Protein AF-A0A9D6EM06-F1 (afdb_monomer)

Secondary structure (D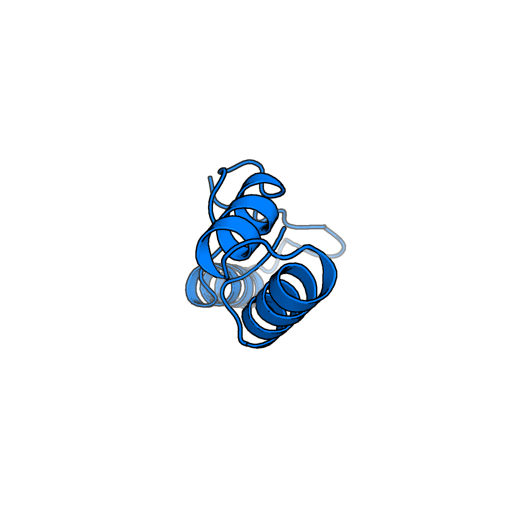SSP, 8-state):
--BSSHHHHHHHHHHHHHH---HHHHHHHHHTTSTTSSPBPHHHHHHHHHHHHT-SS--SPPPP----

Sequence (68 aa):
GYVATDLTWNGARKIAAKTGKSFDEAVQAMARINPGGRLIEPAEVAAAAVKLLWDEGTNGETVILDGS

pLDDT: mean 95.52, std 4.82, range [71.06, 98.69]

Radius of gyration: 14.65 Å; Cα contacts (8 Å, |Δi|>4): 67; chains: 1; bounding box: 30×19×42 Å

Structure (mmCIF, N/CA/C/O backbone):
data_AF-A0A9D6EM06-F1
#
_entry.id   AF-A0A9D6EM06-F1
#
loop_
_atom_site.group_PDB
_atom_site.id
_atom_site.type_symbol
_atom_site.label_atom_id
_atom_site.label_alt_id
_atom_site.label_comp_id
_atom_site.label_asym_id
_atom_site.label_entity_id
_atom_site.label_seq_id
_atom_site.pdbx_PDB_ins_code
_atom_site.Cartn_x
_atom_site.Cartn_y
_atom_site.Cartn_z
_atom_site.occupancy
_atom_site.B_iso_or_equiv
_atom_site.auth_seq_id
_atom_site.auth_comp_id
_atom_site.auth_asym_id
_atom_site.auth_atom_id
_atom_site.pdbx_PDB_model_num
ATOM 1 N N . GLY A 1 1 ? 0.351 5.185 -1.417 1.00 91.38 1 GLY A N 1
ATOM 2 C CA . GLY A 1 1 ? -0.838 4.864 -0.609 1.00 91.38 1 GLY A CA 1
ATOM 3 C C . GLY A 1 1 ? -0.757 3.454 -0.049 1.00 91.38 1 GLY A C 1
ATOM 4 O O . GLY A 1 1 ? 0.331 2.891 -0.008 1.00 91.38 1 GLY A O 1
ATOM 5 N N . TYR A 1 2 ? -1.887 2.888 0.370 1.00 96.12 2 TYR A N 1
ATOM 6 C CA . TYR A 1 2 ? -2.050 1.503 0.811 1.00 96.12 2 TYR A CA 1
ATOM 7 C C . TYR A 1 2 ? -2.531 0.602 -0.325 1.00 96.12 2 TYR A C 1
ATOM 9 O O . TYR A 1 2 ? -3.439 0.958 -1.078 1.00 96.12 2 TYR A O 1
ATOM 17 N N . VAL A 1 3 ? -1.943 -0.589 -0.391 1.00 97.69 3 VAL A N 1
ATOM 18 C CA . VAL A 1 3 ? -2.279 -1.648 -1.350 1.00 97.69 3 VAL A CA 1
ATOM 19 C C . VAL A 1 3 ? -3.015 -2.766 -0.611 1.00 97.69 3 VAL A C 1
ATOM 21 O O . VAL A 1 3 ? -2.655 -3.062 0.531 1.00 97.69 3 VAL A O 1
ATOM 24 N N . ALA A 1 4 ? -4.008 -3.396 -1.234 1.00 97.62 4 ALA A N 1
ATOM 25 C CA . ALA A 1 4 ? -4.826 -4.490 -0.705 1.00 97.62 4 ALA A CA 1
ATOM 26 C C . ALA A 1 4 ? -4.028 -5.806 -0.537 1.00 97.62 4 ALA A C 1
ATOM 28 O O . ALA A 1 4 ? -4.267 -6.816 -1.188 1.00 97.62 4 ALA A O 1
ATOM 29 N N . THR A 1 5 ? -3.032 -5.778 0.346 1.00 98.38 5 THR A N 1
ATOM 30 C CA . THR A 1 5 ? -2.131 -6.892 0.672 1.00 98.38 5 THR A CA 1
ATOM 31 C C . THR A 1 5 ? -2.305 -7.335 2.120 1.00 98.38 5 THR A C 1
ATOM 33 O O . THR A 1 5 ? -2.810 -6.582 2.957 1.00 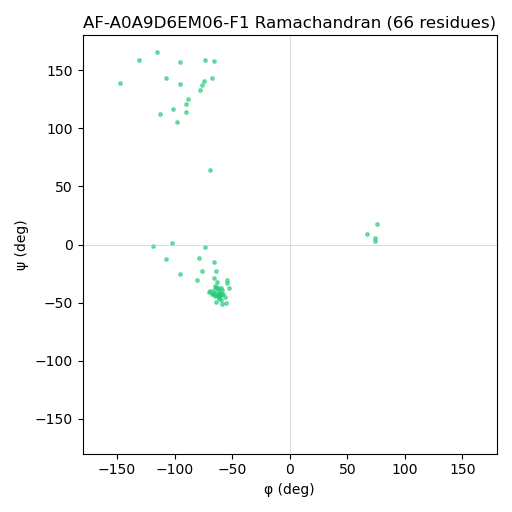98.38 5 THR A O 1
ATOM 36 N N . ASP A 1 6 ? -1.769 -8.509 2.455 1.00 98.31 6 ASP A N 1
ATOM 37 C CA . ASP A 1 6 ? -1.722 -9.011 3.833 1.00 98.31 6 ASP A CA 1
ATOM 38 C C . ASP A 1 6 ? -1.071 -8.033 4.814 1.00 98.31 6 ASP A C 1
ATOM 40 O O . ASP A 1 6 ? -1.466 -7.971 5.978 1.00 98.31 6 ASP A O 1
ATOM 44 N N . LEU A 1 7 ? -0.113 -7.218 4.361 1.00 98.19 7 LEU A N 1
ATOM 45 C CA . LEU A 1 7 ? 0.478 -6.171 5.191 1.00 98.19 7 LEU A CA 1
ATOM 46 C C . LEU A 1 7 ? -0.575 -5.142 5.631 1.00 98.19 7 LEU A C 1
ATOM 48 O O . LEU A 1 7 ? -0.656 -4.808 6.816 1.00 98.19 7 LEU A O 1
ATOM 52 N N . THR A 1 8 ? -1.408 -4.683 4.698 1.00 98.06 8 THR A N 1
ATOM 53 C CA . THR A 1 8 ? -2.508 -3.749 4.970 1.00 98.06 8 THR A CA 1
ATOM 54 C C . THR A 1 8 ? -3.574 -4.398 5.842 1.00 98.06 8 THR A C 1
ATOM 56 O O . THR A 1 8 ? -4.001 -3.795 6.827 1.00 98.06 8 THR A O 1
ATOM 59 N N . TRP A 1 9 ? -3.941 -5.653 5.571 1.00 98.38 9 TRP A N 1
ATOM 60 C CA . TRP A 1 9 ? -4.909 -6.393 6.387 1.00 98.38 9 TRP A CA 1
ATOM 61 C C . TRP A 1 9 ? -4.428 -6.584 7.823 1.00 98.38 9 TRP A C 1
ATOM 63 O O . TRP A 1 9 ? -5.174 -6.345 8.773 1.00 98.38 9 TRP A O 1
ATOM 73 N N . ASN A 1 10 ? -3.159 -6.932 8.012 1.00 98.56 10 ASN A N 1
ATOM 74 C CA . ASN A 1 10 ? -2.560 -7.038 9.339 1.00 98.56 10 ASN A CA 1
ATOM 75 C C . ASN A 1 10 ? -2.494 -5.677 10.047 1.00 98.56 10 ASN A C 1
ATOM 77 O O . ASN A 1 10 ? -2.705 -5.604 11.260 1.00 98.56 10 ASN A O 1
ATOM 81 N N . GLY A 1 11 ? -2.246 -4.596 9.305 1.00 98.31 11 GLY A N 1
ATOM 82 C CA . GLY A 1 11 ? -2.362 -3.225 9.800 1.00 98.31 11 GLY A CA 1
ATOM 83 C C . GLY A 1 11 ? -3.772 -2.909 10.306 1.00 98.31 11 GLY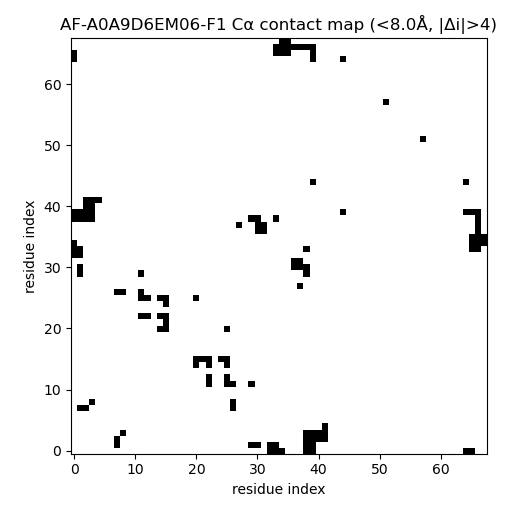 A C 1
ATOM 84 O O . GLY A 1 11 ? -3.927 -2.497 11.456 1.00 98.31 11 GLY A O 1
ATOM 85 N N . ALA A 1 12 ? -4.798 -3.188 9.501 1.00 98.50 12 ALA A N 1
ATOM 86 C CA . ALA A 1 12 ? -6.196 -2.973 9.864 1.00 98.50 12 ALA A CA 1
ATOM 87 C C . ALA A 1 12 ? -6.609 -3.790 11.101 1.00 98.50 12 ALA A C 1
ATOM 89 O O . ALA A 1 12 ? -7.226 -3.242 12.014 1.00 98.50 12 ALA A O 1
ATOM 90 N N . ARG A 1 13 ? -6.182 -5.060 11.215 1.00 98.69 13 ARG A N 1
ATOM 91 C CA . ARG A 1 13 ? -6.408 -5.875 12.430 1.00 98.69 13 ARG A CA 1
ATOM 92 C C . ARG A 1 13 ? -5.779 -5.243 13.673 1.00 98.69 13 ARG A C 1
ATOM 94 O O . ARG A 1 13 ? -6.409 -5.206 14.727 1.00 98.69 13 ARG A O 1
ATOM 101 N N . LYS A 1 14 ? -4.556 -4.711 13.562 1.00 98.50 14 LYS A N 1
ATOM 102 C CA . LYS A 1 14 ? -3.881 -4.012 14.671 1.00 98.50 14 LYS A CA 1
ATOM 103 C C . LYS A 1 14 ? -4.602 -2.719 15.055 1.00 98.50 14 LYS A C 1
ATOM 105 O O . LYS A 1 14 ? -4.690 -2.416 16.241 1.00 98.50 14 LYS A O 1
ATOM 110 N N . ILE A 1 15 ? -5.110 -1.963 14.081 1.00 98.06 15 ILE A N 1
ATOM 111 C CA . ILE A 1 15 ? -5.900 -0.747 14.328 1.00 98.06 15 ILE A CA 1
ATOM 112 C C . ILE A 1 15 ? -7.202 -1.105 15.048 1.00 98.06 15 ILE A C 1
ATOM 114 O O . ILE A 1 15 ? -7.492 -0.509 16.084 1.00 98.06 15 ILE A O 1
ATOM 118 N N . ALA A 1 16 ? -7.944 -2.097 14.553 1.00 98.50 16 ALA A N 1
ATOM 119 C CA . ALA A 1 16 ? -9.174 -2.579 15.179 1.00 98.50 16 ALA A CA 1
ATOM 120 C C . ALA A 1 16 ? -8.928 -2.993 16.641 1.00 98.50 16 ALA A C 1
ATOM 122 O O . ALA A 1 16 ? -9.567 -2.469 17.550 1.00 98.50 16 ALA A O 1
ATOM 123 N N . ALA A 1 17 ? -7.904 -3.819 16.887 1.00 98.38 17 ALA A N 1
ATOM 124 C CA . ALA A 1 17 ? -7.540 -4.268 18.232 1.00 98.38 17 ALA A CA 1
ATOM 125 C C . ALA A 1 17 ? -7.167 -3.119 19.188 1.00 98.38 17 ALA A C 1
ATOM 127 O O . ALA A 1 17 ? -7.497 -3.170 20.368 1.00 98.38 17 ALA A O 1
ATOM 128 N N . LYS A 1 18 ? -6.479 -2.080 18.696 1.00 98.38 18 LYS A N 1
ATOM 129 C CA . LYS A 1 18 ? -6.049 -0.937 19.522 1.00 98.38 18 LYS A CA 1
ATOM 130 C C . LYS A 1 18 ? -7.147 0.091 19.776 1.00 98.38 18 LYS A C 1
ATOM 132 O O . LYS A 1 18 ? -7.092 0.790 20.780 1.00 98.38 18 LYS A O 1
ATOM 137 N N . THR A 1 19 ? -8.077 0.245 18.840 1.00 97.69 19 THR A N 1
ATOM 138 C CA . THR A 1 19 ? -9.049 1.351 18.849 1.00 97.69 19 THR A CA 1
ATOM 139 C C . THR A 1 19 ? -10.462 0.915 19.218 1.00 97.69 19 THR A C 1
ATOM 141 O O . THR A 1 19 ? -11.304 1.774 19.458 1.00 97.69 19 THR A O 1
ATOM 144 N N . GLY A 1 20 ? -10.737 -0.392 19.237 1.00 97.75 20 GLY A N 1
ATOM 145 C CA . GLY A 1 20 ? -12.081 -0.938 19.435 1.00 97.75 20 GLY A CA 1
ATOM 146 C C . GLY A 1 20 ? -13.005 -0.792 18.221 1.00 97.75 20 GLY A C 1
ATOM 147 O O . GLY A 1 20 ? -14.166 -1.179 18.302 1.00 97.75 20 GLY A O 1
ATOM 148 N N . LYS A 1 21 ? -12.513 -0.250 17.099 1.00 96.75 21 LYS A N 1
ATOM 149 C CA . LYS A 1 21 ? -13.257 -0.172 15.834 1.00 96.75 21 LYS A CA 1
ATOM 150 C C . LYS A 1 21 ? -13.363 -1.538 15.162 1.00 96.75 21 LYS A C 1
ATOM 152 O O . LYS A 1 21 ? -12.534 -2.422 15.394 1.00 96.75 21 LYS A O 1
ATOM 157 N N . SER A 1 22 ? -14.340 -1.686 14.274 1.00 98.50 22 SER A N 1
ATOM 158 C CA . SER A 1 22 ? -14.441 -2.863 13.410 1.00 98.50 22 SER A CA 1
ATOM 159 C C . SER A 1 22 ? -13.265 -2.948 12.426 1.00 98.50 22 SER A C 1
ATOM 161 O O . SER A 1 22 ? -12.604 -1.954 12.107 1.00 98.50 22 SER A O 1
ATOM 163 N N . PHE A 1 23 ? -13.004 -4.158 11.926 1.00 98.31 23 PHE A N 1
ATOM 164 C CA . PHE A 1 23 ? -12.001 -4.377 10.883 1.00 98.31 23 PHE A CA 1
ATOM 165 C C . PHE A 1 23 ? -12.311 -3.560 9.621 1.00 98.31 23 PHE A C 1
ATOM 167 O O . PHE A 1 23 ? -11.411 -2.920 9.082 1.00 98.31 23 PHE A O 1
ATOM 174 N N . ASP A 1 24 ? -13.578 -3.506 9.209 1.00 98.19 24 ASP A N 1
ATOM 175 C CA . ASP A 1 24 ? -14.003 -2.773 8.015 1.00 98.19 24 ASP A CA 1
ATOM 176 C C . ASP A 1 24 ? -13.795 -1.263 8.174 1.00 98.19 24 ASP A C 1
ATOM 178 O O . ASP A 1 24 ? -13.264 -0.615 7.274 1.00 98.19 24 ASP A O 1
ATOM 182 N N . GLU A 1 25 ? -14.108 -0.689 9.340 1.00 98.38 25 GLU A N 1
ATOM 183 C CA . GLU A 1 25 ? -13.808 0.721 9.626 1.00 98.38 25 GLU A CA 1
ATOM 184 C C . GLU A 1 25 ? -12.304 1.010 9.600 1.00 98.38 25 GLU A C 1
ATOM 186 O O . GLU A 1 25 ? -11.887 2.076 9.138 1.00 98.38 25 GLU A O 1
ATOM 191 N N . ALA A 1 26 ? -11.476 0.078 10.080 1.00 98.50 26 ALA A N 1
ATOM 192 C CA . ALA A 1 26 ? -10.025 0.210 10.019 1.00 98.50 26 ALA A CA 1
ATOM 193 C C . ALA A 1 26 ? -9.508 0.151 8.572 1.00 98.50 26 ALA A C 1
ATOM 195 O O . ALA A 1 26 ? -8.682 0.982 8.190 1.00 98.50 26 ALA A O 1
ATOM 196 N N . VAL A 1 27 ? -10.029 -0.768 7.753 1.00 98.19 27 VAL A N 1
ATOM 197 C CA . VAL A 1 27 ? -9.726 -0.847 6.315 1.00 98.19 27 VAL A CA 1
ATOM 198 C C . VAL A 1 27 ? -10.127 0.446 5.608 1.00 98.19 27 VAL A C 1
ATOM 200 O O . VAL A 1 27 ? -9.320 1.024 4.881 1.00 98.19 27 VAL A O 1
ATOM 203 N N . GLN A 1 28 ? -11.334 0.949 5.866 1.00 97.81 28 GLN A N 1
ATOM 204 C CA . GLN A 1 28 ? -11.825 2.192 5.270 1.00 97.81 28 GLN A CA 1
ATOM 205 C C . GLN A 1 28 ? -11.000 3.410 5.699 1.00 97.81 28 GLN A C 1
ATOM 207 O O . GLN A 1 28 ? -10.736 4.296 4.888 1.00 97.81 28 GLN A O 1
ATOM 212 N N . ALA A 1 29 ? -10.536 3.458 6.948 1.00 97.06 29 ALA A N 1
ATOM 213 C CA . ALA A 1 29 ? -9.637 4.517 7.398 1.00 97.06 29 ALA A CA 1
ATOM 214 C C . ALA A 1 29 ? -8.302 4.505 6.633 1.00 97.06 29 ALA A C 1
ATOM 216 O O . ALA A 1 29 ? -7.800 5.568 6.276 1.00 97.06 29 ALA A O 1
ATOM 217 N N . MET A 1 30 ? -7.750 3.322 6.346 1.00 96.62 30 MET A N 1
ATOM 218 C CA . MET A 1 30 ? -6.534 3.185 5.536 1.00 96.62 30 MET A CA 1
ATOM 219 C C . MET A 1 30 ? -6.790 3.543 4.065 1.00 96.62 30 MET A C 1
ATOM 221 O O . MET A 1 30 ? -5.993 4.256 3.463 1.00 96.62 30 MET A O 1
ATOM 225 N N . ALA A 1 31 ? -7.925 3.122 3.502 1.00 96.56 31 ALA A N 1
ATOM 226 C CA . ALA A 1 31 ? -8.327 3.452 2.134 1.00 96.56 31 ALA A CA 1
ATOM 227 C C . ALA A 1 31 ? -8.449 4.967 1.903 1.00 96.56 31 ALA A C 1
ATOM 229 O O . ALA A 1 31 ? -7.990 5.471 0.884 1.00 96.56 31 ALA A O 1
ATOM 230 N N . ARG A 1 32 ? -8.978 5.711 2.883 1.00 95.75 32 ARG A N 1
ATOM 231 C CA . ARG A 1 32 ? -9.114 7.180 2.824 1.00 95.75 32 ARG A CA 1
ATOM 232 C C . ARG A 1 32 ? -7.791 7.948 2.806 1.00 95.75 32 ARG A C 1
ATOM 234 O O . ARG A 1 32 ? -7.802 9.137 2.514 1.00 95.75 32 ARG A O 1
ATOM 241 N N . ILE A 1 33 ? -6.669 7.307 3.140 1.00 94.75 33 ILE A N 1
ATOM 242 C CA . ILE A 1 33 ? -5.337 7.922 3.021 1.00 94.75 33 ILE A CA 1
ATOM 243 C C . ILE A 1 33 ? -4.883 7.942 1.553 1.00 94.75 33 IL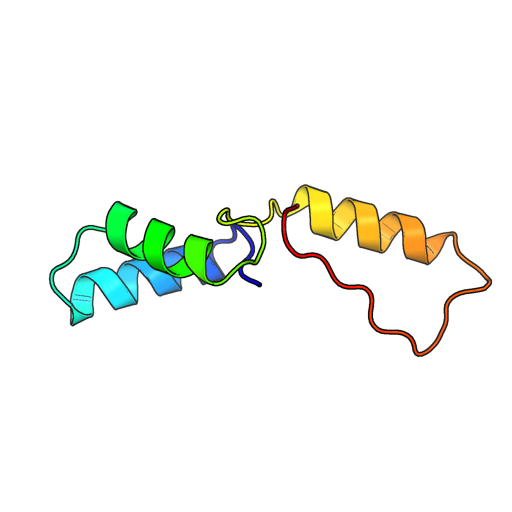E A C 1
ATOM 245 O O . ILE A 1 33 ? -4.052 8.766 1.173 1.00 94.75 33 ILE A O 1
ATOM 249 N N . ASN A 1 34 ? -5.432 7.062 0.714 1.00 94.38 34 ASN A N 1
ATOM 250 C CA . ASN A 1 34 ? -5.187 7.113 -0.719 1.00 94.38 34 ASN A CA 1
ATOM 251 C C . ASN A 1 34 ? -6.008 8.248 -1.343 1.00 94.38 34 ASN A C 1
ATOM 253 O O . ASN A 1 34 ? -7.190 8.366 -1.017 1.00 94.38 34 ASN A O 1
ATOM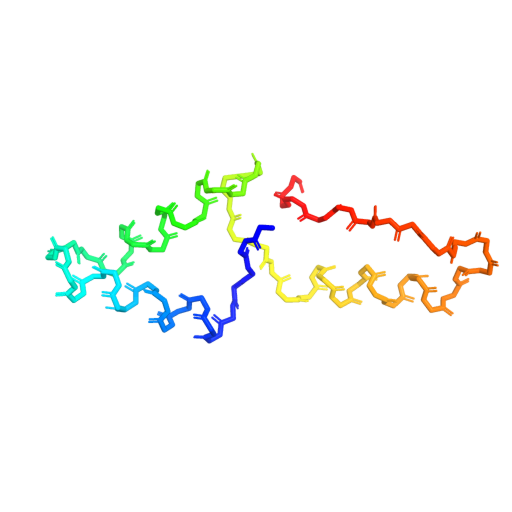 257 N N . PRO A 1 35 ? -5.437 9.040 -2.269 1.00 92.56 35 PRO A N 1
ATOM 258 C CA . PRO A 1 35 ? -6.181 10.072 -2.991 1.00 92.56 35 PRO A CA 1
ATOM 259 C C . PRO A 1 35 ? -7.459 9.557 -3.671 1.00 92.56 35 PRO A C 1
ATOM 261 O O . PRO A 1 35 ? -8.483 10.232 -3.606 1.00 92.56 35 PRO A O 1
ATOM 264 N N . GLY A 1 36 ? -7.445 8.338 -4.228 1.00 91.44 36 GLY A N 1
ATOM 265 C CA . GLY A 1 36 ? -8.632 7.698 -4.813 1.00 91.44 36 GLY A CA 1
ATOM 266 C C . GLY A 1 36 ? -9.666 7.180 -3.800 1.00 91.44 36 GLY A C 1
ATOM 267 O O . GLY A 1 36 ? -10.686 6.620 -4.191 1.00 91.44 36 GLY A O 1
ATOM 268 N N . GLY A 1 37 ? -9.412 7.305 -2.492 1.00 94.62 37 GLY A N 1
ATOM 269 C CA . GLY A 1 37 ? -10.331 6.875 -1.431 1.00 94.62 37 GLY A CA 1
ATOM 270 C C . GLY A 1 37 ? -10.547 5.361 -1.329 1.00 94.62 37 GLY A C 1
ATOM 271 O O . GLY A 1 37 ? -11.412 4.914 -0.575 1.00 94.62 37 GLY A O 1
ATOM 272 N N . ARG A 1 38 ? -9.764 4.567 -2.064 1.00 96.00 38 ARG A N 1
ATOM 273 C CA . ARG A 1 38 ? -9.804 3.101 -2.086 1.00 96.00 38 ARG A CA 1
ATOM 274 C C . ARG A 1 38 ? -8.409 2.521 -1.915 1.00 96.00 38 ARG A C 1
ATOM 276 O O . ARG A 1 38 ? -7.414 3.181 -2.210 1.00 96.00 38 ARG A O 1
ATOM 283 N N . LEU A 1 39 ? -8.329 1.266 -1.488 1.00 96.94 39 LEU A N 1
ATOM 284 C CA . LEU A 1 39 ? -7.073 0.526 -1.562 1.00 96.94 39 LEU A CA 1
ATOM 285 C C . LEU A 1 39 ? -6.703 0.273 -3.026 1.00 96.94 39 LEU A C 1
ATOM 287 O O . LEU A 1 39 ? -7.571 0.048 -3.870 1.00 96.94 39 LEU A O 1
ATOM 291 N N . ILE A 1 40 ? -5.406 0.339 -3.307 1.00 97.50 40 ILE A N 1
ATOM 292 C CA . ILE A 1 40 ? -4.855 -0.020 -4.614 1.00 97.50 40 ILE A CA 1
ATOM 293 C C . ILE A 1 40 ? -4.806 -1.546 -4.677 1.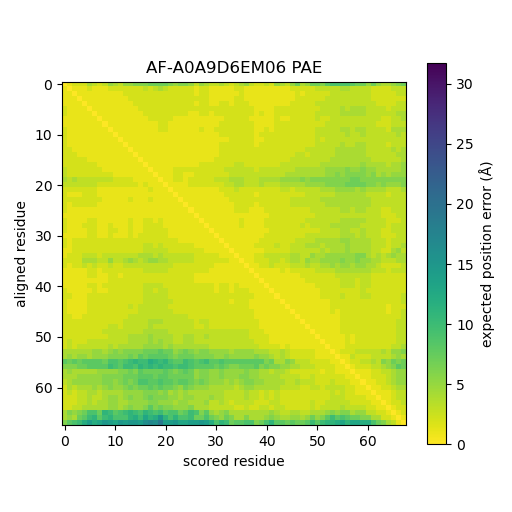00 97.50 40 ILE A C 1
ATOM 295 O O . ILE A 1 40 ? -4.333 -2.184 -3.733 1.00 97.50 40 ILE A O 1
ATOM 299 N N . GLU A 1 41 ? -5.264 -2.146 -5.764 1.00 97.06 41 GLU A N 1
ATOM 300 C CA . GLU A 1 41 ? -5.151 -3.585 -5.959 1.00 97.06 41 GLU A CA 1
ATOM 301 C C . GLU A 1 41 ? -3.703 -3.961 -6.312 1.00 97.06 41 GLU A C 1
ATOM 303 O O . GLU A 1 41 ? -3.050 -3.258 -7.090 1.00 97.06 41 GLU A O 1
ATOM 308 N N . PRO A 1 42 ? -3.164 -5.085 -5.802 1.00 97.62 42 PRO A N 1
ATOM 309 C CA . PRO A 1 42 ? -1.802 -5.514 -6.127 1.00 97.62 42 PRO A CA 1
ATOM 310 C C . PRO A 1 42 ? -1.547 -5.635 -7.637 1.00 97.62 42 PRO A C 1
ATOM 312 O O . PRO A 1 42 ? -0.446 -5.350 -8.106 1.00 97.62 42 PRO A O 1
ATOM 315 N N . ALA A 1 43 ? -2.576 -6.013 -8.402 1.00 97.06 43 ALA A N 1
ATOM 316 C CA . ALA A 1 43 ? -2.508 -6.117 -9.856 1.00 97.06 43 ALA A CA 1
ATOM 317 C C . ALA A 1 43 ? -2.236 -4.767 -10.546 1.00 97.06 43 ALA A C 1
ATOM 319 O O . ALA A 1 43 ? -1.552 -4.741 -11.565 1.00 97.06 43 ALA A O 1
ATOM 320 N N . GLU A 1 44 ? -2.704 -3.648 -9.988 1.00 96.00 44 GLU A N 1
ATOM 321 C CA . GLU A 1 44 ? -2.452 -2.307 -10.538 1.00 96.00 44 GLU A CA 1
ATOM 322 C C . GLU A 1 44 ? -0.978 -1.919 -10.386 1.00 96.00 44 GLU A C 1
ATOM 324 O O . GLU A 1 44 ? -0.360 -1.394 -11.314 1.00 96.00 44 GLU A O 1
ATOM 329 N N . VAL A 1 45 ? -0.383 -2.258 -9.237 1.00 96.62 45 VAL A N 1
ATOM 33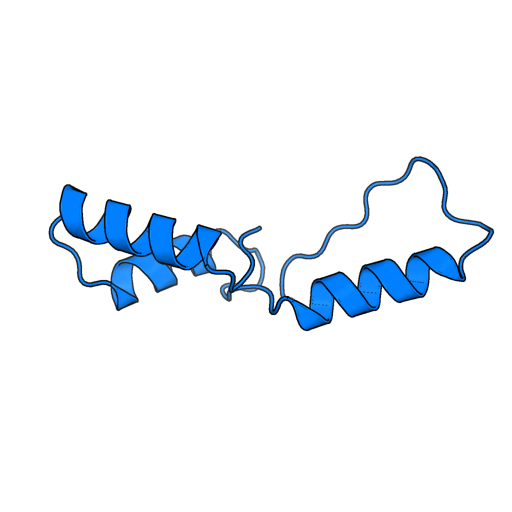0 C CA . VAL A 1 45 ? 1.054 -2.073 -8.993 1.00 96.62 45 VAL A CA 1
ATOM 331 C C . VAL A 1 45 ? 1.877 -2.957 -9.926 1.00 96.62 45 VAL A C 1
ATOM 333 O O . VAL A 1 45 ? 2.844 -2.489 -10.525 1.00 96.62 45 VAL A O 1
ATOM 336 N N . ALA A 1 46 ? 1.480 -4.221 -10.091 1.00 97.38 46 ALA A N 1
ATOM 337 C CA . ALA A 1 46 ? 2.152 -5.143 -10.999 1.00 97.38 46 ALA A CA 1
ATOM 338 C C . ALA A 1 46 ? 2.083 -4.664 -12.458 1.00 97.38 46 ALA A C 1
ATOM 340 O O . ALA A 1 46 ? 3.094 -4.697 -13.154 1.00 97.38 46 ALA A O 1
ATOM 341 N N . ALA A 1 47 ? 0.930 -4.167 -12.912 1.00 96.50 47 ALA A N 1
ATOM 342 C CA . ALA A 1 47 ? 0.770 -3.628 -14.260 1.00 96.50 47 ALA A CA 1
ATOM 343 C C . ALA A 1 47 ? 1.676 -2.409 -14.504 1.00 96.50 47 ALA A C 1
ATOM 345 O O . ALA A 1 47 ? 2.328 -2.327 -15.547 1.00 96.50 47 ALA A O 1
ATOM 346 N N . ALA A 1 48 ? 1.772 -1.496 -13.532 1.00 95.69 48 ALA A N 1
ATOM 347 C CA . ALA A 1 48 ? 2.677 -0.352 -13.611 1.00 95.69 48 ALA A CA 1
ATOM 348 C C . ALA A 1 48 ? 4.152 -0.784 -13.650 1.00 95.69 48 ALA A C 1
ATOM 350 O O . ALA A 1 48 ? 4.918 -0.280 -14.468 1.00 95.69 48 ALA A O 1
ATOM 351 N N . ALA A 1 49 ? 4.537 -1.756 -12.818 1.00 96.62 49 ALA A N 1
ATOM 352 C CA . ALA A 1 49 ? 5.887 -2.310 -12.824 1.00 96.62 49 ALA A CA 1
ATOM 353 C C . ALA A 1 49 ? 6.220 -2.969 -14.169 1.00 96.62 49 ALA A C 1
ATOM 355 O O . ALA A 1 49 ? 7.270 -2.691 -14.740 1.00 96.62 49 ALA A O 1
ATOM 356 N N . VAL A 1 50 ? 5.312 -3.786 -14.714 1.00 97.38 50 VAL A N 1
ATOM 357 C CA . VAL A 1 50 ? 5.488 -4.407 -16.035 1.00 97.38 50 VAL A CA 1
ATOM 358 C C . VAL A 1 50 ? 5.637 -3.345 -17.116 1.00 97.38 50 VAL A C 1
ATOM 360 O O . VAL A 1 50 ? 6.533 -3.474 -17.940 1.00 97.38 50 VAL A O 1
ATOM 363 N N . LYS A 1 51 ? 4.826 -2.279 -17.105 1.00 96.00 51 LYS A N 1
ATOM 364 C CA . LYS A 1 51 ? 4.966 -1.174 -18.064 1.00 96.00 51 LYS A CA 1
ATOM 365 C C . LYS A 1 51 ? 6.373 -0.568 -18.028 1.00 96.00 51 LYS A C 1
ATOM 367 O O . LYS A 1 51 ? 6.956 -0.369 -19.086 1.00 96.00 51 LYS A O 1
ATOM 372 N N . LEU A 1 52 ? 6.920 -0.329 -16.834 1.00 96.19 52 LEU A N 1
ATOM 373 C CA . LEU A 1 52 ? 8.264 0.236 -16.666 1.00 96.19 52 LEU A CA 1
ATOM 374 C C . LEU A 1 52 ? 9.379 -0.695 -17.153 1.00 96.19 52 LEU A C 1
ATOM 376 O O . LEU A 1 52 ? 10.408 -0.211 -17.601 1.00 96.19 52 LEU A O 1
ATOM 380 N N . LEU A 1 53 ? 9.187 -2.017 -17.120 1.00 96.44 53 LEU A N 1
ATOM 381 C CA . LEU A 1 53 ? 10.175 -2.955 -17.672 1.00 96.44 53 LEU A CA 1
ATOM 382 C C . LEU A 1 53 ? 10.355 -2.816 -19.191 1.00 96.44 53 LEU A C 1
ATOM 384 O O . LEU A 1 53 ? 11.391 -3.217 -19.711 1.00 96.44 53 LEU A O 1
ATOM 388 N N . TRP A 1 54 ? 9.353 -2.279 -19.889 1.00 96.19 54 TRP A N 1
ATOM 389 C CA . TRP A 1 54 ? 9.383 -2.052 -21.335 1.00 96.19 54 TRP A CA 1
ATOM 390 C C . TRP A 1 54 ? 9.640 -0.584 -21.704 1.00 96.19 54 TRP A C 1
ATOM 392 O O . TRP A 1 54 ? 9.641 -0.252 -22.888 1.00 96.19 54 TRP A O 1
ATOM 402 N N . ASP A 1 55 ? 9.826 0.294 -20.716 1.00 96.25 55 ASP A N 1
ATOM 403 C CA . ASP A 1 55 ? 10.052 1.723 -20.922 1.00 96.25 55 ASP A CA 1
ATOM 404 C C . ASP A 1 55 ? 11.551 2.041 -20.858 1.00 96.25 55 ASP A C 1
ATOM 406 O O . ASP A 1 55 ? 12.158 2.055 -19.789 1.00 96.25 55 ASP A O 1
ATOM 410 N N . GLU A 1 56 ? 12.163 2.295 -22.015 1.00 94.19 56 GLU A N 1
ATOM 411 C CA . GLU A 1 56 ? 13.588 2.640 -22.107 1.00 94.19 56 GLU A CA 1
ATOM 412 C C . GLU A 1 56 ? 13.882 4.107 -21.742 1.00 94.19 56 GLU A C 1
ATOM 414 O O . GLU A 1 56 ? 15.046 4.485 -21.591 1.00 94.19 56 GLU A O 1
ATOM 419 N N . GLY A 1 57 ? 12.850 4.950 -21.626 1.00 95.62 57 GLY A N 1
ATOM 420 C CA . GLY A 1 57 ? 12.991 6.386 -21.382 1.00 95.62 57 GLY A CA 1
ATOM 421 C C . GLY A 1 57 ? 12.888 6.780 -19.911 1.00 95.62 57 GLY A C 1
ATOM 422 O O . GLY A 1 57 ? 13.438 7.809 -19.516 1.00 95.62 57 GLY A O 1
ATOM 423 N N . THR A 1 58 ? 12.204 5.982 -19.090 1.00 95.12 58 THR A N 1
ATOM 424 C CA . THR A 1 58 ? 11.964 6.312 -17.680 1.00 95.12 58 THR A CA 1
ATOM 425 C C . THR A 1 58 ? 13.071 5.782 -16.773 1.00 95.12 58 THR A C 1
ATOM 427 O O . THR A 1 58 ? 13.219 4.580 -16.568 1.00 95.12 58 THR A O 1
ATOM 430 N N . ASN A 1 59 ? 13.825 6.692 -16.150 1.00 94.81 59 ASN A N 1
ATOM 431 C CA . ASN A 1 59 ? 14.840 6.351 -15.154 1.00 94.81 59 ASN A CA 1
ATOM 432 C C . ASN A 1 59 ? 14.972 7.447 -14.085 1.00 94.81 59 ASN A C 1
ATOM 434 O O . ASN A 1 59 ? 14.980 8.633 -14.398 1.00 94.81 59 ASN A O 1
ATOM 438 N N . GLY A 1 60 ? 15.122 7.049 -12.818 1.00 95.06 60 GLY A N 1
ATOM 439 C CA . GLY A 1 60 ? 15.300 7.971 -11.686 1.00 95.06 60 GLY A CA 1
ATOM 440 C C . GLY A 1 60 ? 14.038 8.729 -11.254 1.00 95.06 60 GLY A C 1
ATOM 441 O O . GLY A 1 60 ? 14.108 9.577 -10.367 1.00 95.06 60 GLY A O 1
ATOM 442 N N . GLU A 1 61 ? 12.886 8.422 -11.849 1.00 94.44 61 GLU A N 1
ATOM 443 C CA . GLU A 1 61 ? 11.610 9.079 -11.569 1.00 94.44 61 GLU A CA 1
ATOM 444 C C . GLU A 1 61 ? 10.774 8.313 -10.536 1.00 94.44 61 GLU A C 1
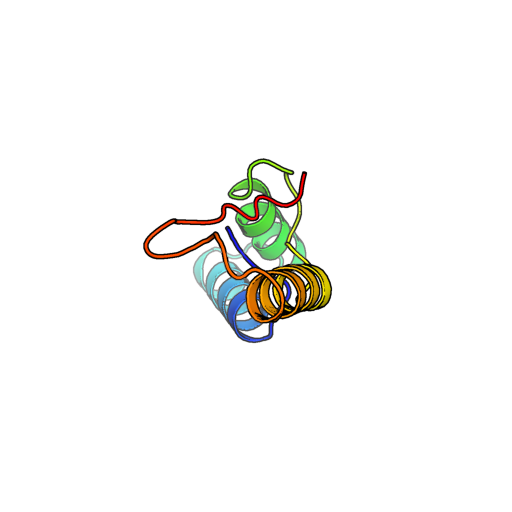ATOM 446 O O . GLU A 1 61 ? 10.911 7.104 -10.348 1.00 94.44 61 GLU A O 1
ATOM 451 N N . THR A 1 62 ? 9.863 9.024 -9.867 1.00 93.94 62 THR A N 1
ATOM 45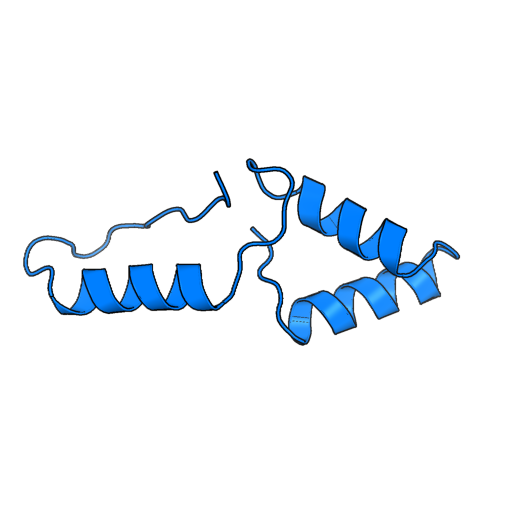2 C CA . THR A 1 62 ? 8.857 8.418 -8.986 1.00 93.94 62 THR A CA 1
ATOM 453 C C . THR A 1 62 ? 7.516 8.362 -9.703 1.00 93.94 62 THR A C 1
ATOM 455 O O . THR A 1 62 ? 6.919 9.397 -9.988 1.00 93.94 62 THR A O 1
ATOM 458 N N . VAL A 1 63 ? 7.008 7.152 -9.935 1.00 91.56 63 VAL A N 1
ATOM 459 C CA . VAL A 1 63 ? 5.665 6.934 -10.486 1.00 91.56 63 VAL A CA 1
ATOM 460 C C . VAL A 1 63 ? 4.661 6.826 -9.342 1.00 91.56 63 VAL A C 1
ATOM 462 O O . VAL A 1 63 ? 4.778 5.959 -8.475 1.00 91.56 63 VAL A O 1
ATOM 465 N N . ILE A 1 64 ? 3.667 7.715 -9.329 1.00 90.94 64 ILE A N 1
ATOM 466 C CA . ILE A 1 64 ? 2.619 7.726 -8.307 1.00 90.94 64 ILE A CA 1
ATOM 467 C C . ILE A 1 64 ? 1.470 6.812 -8.734 1.00 90.94 64 ILE A C 1
ATOM 469 O O . ILE A 1 64 ? 0.885 6.988 -9.797 1.00 90.94 64 ILE A O 1
ATOM 473 N N . LEU A 1 65 ? 1.133 5.861 -7.863 1.00 89.69 65 LEU A N 1
ATOM 474 C CA . LEU A 1 65 ? -0.093 5.069 -7.930 1.00 89.69 65 LEU A CA 1
ATOM 475 C C . LEU A 1 65 ? -0.958 5.464 -6.735 1.00 89.69 65 LEU A C 1
ATOM 477 O O . LEU A 1 65 ? -0.575 5.234 -5.580 1.00 89.69 65 LEU A O 1
ATOM 481 N N . ASP A 1 66 ? -2.089 6.107 -7.002 1.00 81.06 66 ASP A N 1
ATOM 482 C CA . ASP A 1 66 ? -2.941 6.721 -5.979 1.00 81.06 66 ASP A CA 1
ATOM 483 C C . ASP A 1 66 ? -4.360 6.137 -5.900 1.00 81.06 66 ASP A C 1
ATOM 485 O O . ASP A 1 66 ? -5.127 6.506 -5.005 1.00 81.06 66 ASP A O 1
ATOM 489 N N . GLY A 1 67 ? -4.670 5.176 -6.774 1.00 71.06 67 GLY A N 1
ATOM 490 C CA . GLY A 1 67 ? -5.965 4.507 -6.836 1.00 71.06 67 GLY A CA 1
ATOM 491 C C . GLY A 1 67 ? -7.074 5.351 -7.467 1.00 71.06 67 GLY A C 1
ATOM 492 O O . GLY A 1 67 ? -8.243 5.038 -7.224 1.00 71.06 67 GLY A O 1
ATOM 493 N N . SER A 1 68 ? -6.725 6.410 -8.211 1.00 74.81 68 SER A N 1
ATOM 494 C CA . SER A 1 68 ? -7.650 7.111 -9.116 1.00 74.81 68 SER A CA 1
ATOM 495 C C . SER A 1 68 ? -8.073 6.273 -10.325 1.00 74.81 68 SER A C 1
ATOM 497 O O . SER A 1 68 ? -7.490 5.182 -10.540 1.00 74.81 68 SER A O 1
#

Nearest PDB structures (foldseek):
  8xwk-assembly2_B  TM=8.856E-01  e=2.077E-02  Herbaspirillum huttiense
  4dc1-assembly1_B  TM=8.181E-01  e=1.042E-02  Streptomyces coelicolor
  5idy-assembly1_B  TM=8.767E-01  e=7.702E-02  Burkholderia vietnamiensis G4
  5va8-assembly1_D  TM=9.016E-01  e=1.433E-01  Paraburkholderia phymatum STM815
  4dc0-assembly1_B  TM=7.852E-01  e=6.262E-02  Streptomyces coelicolor

Foldseek 3Di:
DAAPDPVQLVQLVVCCVVPVDDSVVSQQVVLCVFPLSGHHYVVVVVVVVVVVVPDPPDDPDDDDDRND

Solvent-accessible surface area (backbone atoms only — not comparable to full-atom values): 3951 Å² total; per-residue (Å²): 102,52,47,71,40,72,70,47,53,53,49,17,49,52,47,13,73,74,67,76,47,52,53,66,60,30,45,51,57,50,13,57,68,9,85,42,53,32,58,26,51,61,65,59,56,49,51,53,53,56,53,52,77,74,40,92,83,74,74,98,72,88,85,87,69,42,46,114

Mean predicted aligned error: 2.81 Å